Protein AF-A0A7C1UIY6-F1 (afdb_monomer_lite)

Foldseek 3Di:
DDDDDDDDPPPPPDDDPCVVVPPPDDPDDPVPDPDDPVVLSVLQVVQVVVVQDDDVSSVVSCVVCVVVD

pLDDT: mean 84.72, std 18.22, range [36.78, 97.88]

Secondary structure (DSSP, 8-state):
----------S-----TTGGGTT----S-GGG--S-HHHHHHHHHHHHHTT--HHHHHHHHHHHTTTT-

Sequence (69 aa):
MQEAVMSNEGEGGSLDFLEPFSELEDPRQRAKVLYPLDEVLFLTLCAVLSGAEGWVAVGLFGQKKLEFL

Structure (mmCIF, N/CA/C/O backbone):
data_AF-A0A7C1UIY6-F1
#
_entry.id   AF-A0A7C1UIY6-F1
#
loop_
_atom_site.group_PDB
_atom_site.id
_atom_site.type_symbol
_atom_site.label_atom_id
_atom_site.label_alt_id
_atom_site.label_comp_id
_atom_site.label_asym_id
_atom_site.label_entity_id
_atom_site.label_seq_id
_atom_site.pdbx_PDB_ins_code
_atom_site.Cartn_x
_atom_site.Cartn_y
_atom_site.Cartn_z
_atom_site.occupancy
_atom_site.B_iso_or_equiv
_atom_site.auth_seq_id
_atom_site.auth_comp_id
_atom_site.auth_asym_id
_atom_site.auth_atom_id
_atom_site.pdbx_PDB_model_num
ATOM 1 N N . MET A 1 1 ? 14.911 -0.454 -51.414 1.00 43.62 1 MET A N 1
ATOM 2 C CA . MET A 1 1 ? 15.508 -0.250 -50.080 1.00 43.62 1 MET A CA 1
ATOM 3 C C . MET A 1 1 ? 14.457 0.477 -49.265 1.00 43.62 1 MET A C 1
ATOM 5 O O . MET A 1 1 ? 13.999 1.519 -49.711 1.00 43.62 1 MET A O 1
ATOM 9 N N . GLN A 1 2 ? 13.935 -0.209 -48.254 1.00 36.78 2 GLN A N 1
ATOM 10 C CA . GLN A 1 2 ? 12.629 0.006 -47.623 1.00 36.78 2 GLN A CA 1
ATOM 11 C C . GLN A 1 2 ? 12.486 1.331 -46.852 1.00 36.78 2 GLN A C 1
ATOM 13 O O . GLN A 1 2 ? 13.387 1.718 -46.117 1.00 36.78 2 GLN A O 1
ATOM 18 N N . GLU A 1 3 ? 11.323 1.960 -47.063 1.00 41.62 3 GLU A N 1
ATOM 19 C CA . GLU A 1 3 ? 10.372 2.517 -46.080 1.00 41.62 3 GLU A CA 1
ATOM 20 C C . GLU A 1 3 ? 10.959 3.178 -44.818 1.00 41.62 3 GLU A C 1
ATOM 22 O O . GLU A 1 3 ? 11.229 2.522 -43.815 1.00 41.62 3 GLU A O 1
ATOM 27 N N . ALA A 1 4 ? 11.049 4.511 -44.836 1.00 45.97 4 ALA A N 1
ATOM 28 C CA . ALA A 1 4 ? 11.048 5.328 -43.627 1.00 45.97 4 ALA A CA 1
ATOM 29 C C . ALA A 1 4 ? 9.604 5.778 -43.357 1.00 45.97 4 ALA A C 1
ATOM 31 O O . ALA A 1 4 ? 9.119 6.740 -43.952 1.00 45.97 4 ALA A O 1
ATOM 32 N N . VAL A 1 5 ? 8.915 5.053 -42.479 1.00 53.75 5 VAL A N 1
ATOM 33 C CA . VAL A 1 5 ? 7.604 5.407 -41.923 1.00 53.75 5 VAL A CA 1
ATOM 34 C C . VAL A 1 5 ? 7.770 5.503 -40.408 1.00 53.75 5 VAL A C 1
ATOM 36 O O . VAL A 1 5 ? 8.110 4.514 -39.774 1.00 53.75 5 VAL A O 1
ATOM 39 N N . MET A 1 6 ? 7.519 6.712 -39.891 1.00 48.12 6 MET A N 1
ATOM 40 C CA . MET A 1 6 ? 6.829 7.039 -38.631 1.00 48.12 6 MET A CA 1
ATOM 41 C C . MET A 1 6 ? 7.367 6.394 -37.337 1.00 48.12 6 MET A C 1
ATOM 43 O O . MET A 1 6 ? 7.333 5.187 -37.145 1.00 48.12 6 MET A O 1
ATOM 47 N N . SER A 1 7 ? 7.702 7.178 -36.316 1.00 45.84 7 SER A N 1
ATOM 48 C CA . SER A 1 7 ? 6.643 7.737 -35.472 1.00 45.84 7 SER A CA 1
ATOM 49 C C . SER A 1 7 ? 7.095 8.993 -34.734 1.00 45.84 7 SER A C 1
ATOM 51 O O . SER A 1 7 ? 8.210 9.099 -34.239 1.00 45.84 7 SER A O 1
ATOM 53 N N . ASN A 1 8 ? 6.177 9.950 -34.695 1.00 52.34 8 ASN A N 1
ATOM 54 C CA . ASN A 1 8 ?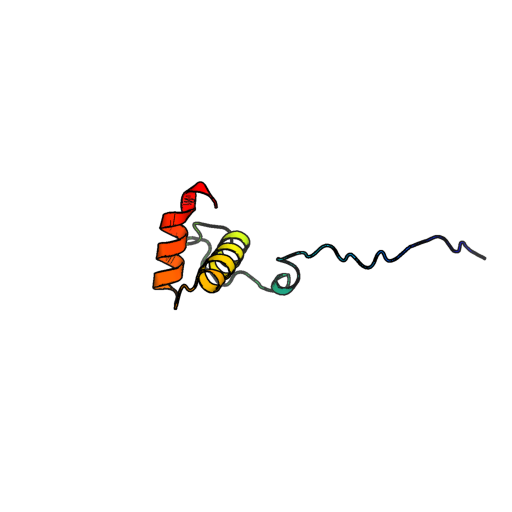 6.159 11.082 -33.789 1.00 52.34 8 ASN A CA 1
ATOM 55 C C . ASN A 1 8 ? 6.103 10.550 -32.349 1.00 52.34 8 ASN A C 1
ATOM 57 O O . ASN A 1 8 ? 5.047 10.085 -31.923 1.00 52.34 8 ASN A O 1
ATOM 61 N N . GLU A 1 9 ? 7.214 10.607 -31.618 1.00 53.50 9 GLU A N 1
ATOM 62 C CA . GLU A 1 9 ? 7.200 10.453 -30.163 1.00 53.50 9 GLU A CA 1
ATOM 63 C C . GLU A 1 9 ? 6.549 11.726 -29.612 1.00 53.50 9 GLU A C 1
ATOM 65 O O . GLU A 1 9 ? 7.199 12.747 -29.393 1.00 53.50 9 GLU A O 1
ATOM 70 N N . GLY A 1 10 ? 5.224 11.710 -29.478 1.00 50.00 10 GLY A N 1
ATOM 71 C CA . GLY A 1 10 ? 4.576 12.669 -28.602 1.00 50.00 10 GLY A CA 1
ATOM 72 C C . GLY A 1 10 ? 5.194 12.492 -27.221 1.00 50.00 10 GLY A C 1
ATOM 73 O O . GLY A 1 10 ? 5.041 11.430 -26.623 1.00 50.00 10 GLY A O 1
ATOM 74 N N . GLU A 1 11 ? 5.907 13.505 -26.728 1.00 53.66 11 GLU A N 1
ATOM 75 C CA . GLU A 1 11 ? 6.299 13.605 -25.323 1.00 53.66 11 GLU A CA 1
ATOM 76 C C . GLU A 1 11 ? 5.019 13.709 -24.487 1.00 53.66 11 GLU A C 1
ATOM 78 O O . GLU A 1 11 ? 4.456 14.770 -24.231 1.00 53.66 11 GLU A O 1
ATOM 83 N N . GLY A 1 12 ? 4.499 12.537 -24.171 1.00 51.81 12 GLY A N 1
ATOM 84 C CA . GLY A 1 12 ? 3.214 12.290 -23.548 1.00 51.81 12 GLY A CA 1
ATOM 85 C C . GLY A 1 12 ? 3.121 10.792 -23.323 1.00 51.81 12 GLY A C 1
ATOM 86 O O . GLY A 1 12 ? 2.189 10.150 -23.798 1.00 51.81 12 GLY A O 1
ATOM 87 N N . GLY A 1 13 ? 4.155 10.229 -22.687 1.00 58.50 13 GLY A N 1
ATOM 88 C CA . GLY A 1 13 ? 4.188 8.821 -22.324 1.00 58.50 13 GLY A CA 1
ATOM 89 C C . GLY A 1 13 ? 2.936 8.492 -21.523 1.00 58.50 13 GLY A C 1
ATOM 90 O O . GLY A 1 13 ? 2.646 9.145 -20.518 1.00 58.50 13 GLY A O 1
ATOM 91 N N . SER A 1 14 ? 2.164 7.519 -22.001 1.00 68.62 14 SER A N 1
ATOM 92 C CA . SER A 1 14 ? 1.079 6.941 -21.218 1.00 68.62 14 SER A CA 1
ATOM 93 C C . SER A 1 14 ? 1.688 6.423 -19.919 1.00 68.62 14 SER A C 1
ATOM 95 O O . SER A 1 14 ? 2.520 5.523 -19.954 1.00 68.62 14 SER A O 1
ATOM 97 N N . LEU A 1 15 ? 1.325 7.022 -18.785 1.00 78.81 15 LEU A N 1
ATOM 98 C CA . LEU A 1 15 ? 1.783 6.566 -17.477 1.00 78.81 15 LEU A CA 1
ATOM 99 C C . LEU A 1 15 ? 1.025 5.284 -17.135 1.00 78.81 15 LEU A C 1
ATOM 101 O O . LEU A 1 15 ? -0.121 5.347 -16.688 1.00 78.81 15 LEU A O 1
ATOM 105 N N . ASP A 1 16 ? 1.646 4.131 -17.370 1.00 90.06 16 ASP A N 1
ATOM 106 C CA . ASP A 1 16 ? 1.141 2.864 -16.854 1.00 90.06 16 ASP A CA 1
ATOM 107 C C . ASP A 1 16 ? 1.642 2.673 -15.417 1.00 90.06 16 ASP A C 1
ATOM 109 O O . ASP A 1 16 ? 2.834 2.513 -15.159 1.00 90.06 16 ASP A O 1
ATOM 113 N N . PHE A 1 17 ? 0.714 2.708 -14.459 1.00 91.44 17 PHE A N 1
ATOM 114 C CA . PHE A 1 17 ? 1.021 2.505 -13.044 1.00 91.44 17 PHE A CA 1
ATOM 115 C C . PHE A 1 17 ? 1.636 1.125 -12.768 1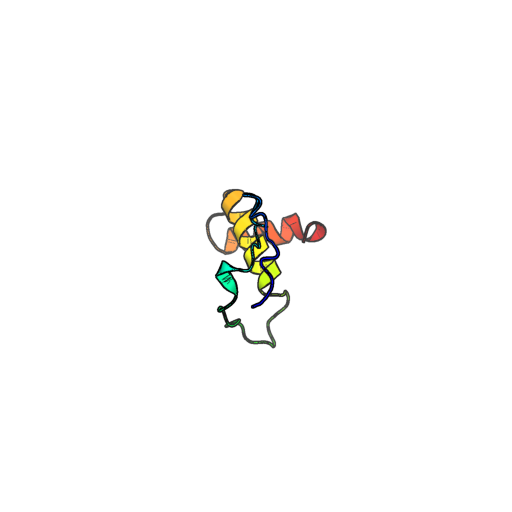.00 91.44 17 PHE A C 1
ATOM 117 O O . PHE A 1 17 ? 2.409 0.987 -11.818 1.00 91.44 17 PHE A O 1
ATOM 124 N N . LEU A 1 18 ? 1.300 0.113 -13.572 1.00 93.56 18 LEU A N 1
ATOM 125 C CA . LEU A 1 18 ? 1.722 -1.266 -13.345 1.00 93.56 18 LEU A CA 1
ATOM 126 C C . LEU A 1 18 ? 3.052 -1.611 -14.022 1.00 93.56 18 LEU A C 1
ATOM 128 O O . LEU A 1 18 ? 3.659 -2.615 -13.651 1.00 93.56 18 LEU A O 1
ATOM 132 N N . GLU A 1 19 ? 3.554 -0.780 -14.941 1.00 94.31 19 GLU A N 1
ATOM 133 C CA . GLU A 1 19 ? 4.831 -1.014 -15.634 1.00 94.31 19 GLU A CA 1
ATOM 134 C C . GLU A 1 19 ? 6.001 -1.290 -14.663 1.00 94.31 19 GLU A C 1
ATOM 136 O O . GLU A 1 19 ? 6.692 -2.300 -14.851 1.00 94.31 19 GLU A O 1
ATOM 141 N N . PRO A 1 20 ? 6.195 -0.520 -13.567 1.00 92.75 20 PRO A N 1
ATOM 142 C CA . PRO A 1 20 ? 7.266 -0.781 -12.602 1.00 92.75 20 PRO A CA 1
ATOM 143 C C . PRO A 1 20 ? 7.122 -2.108 -11.841 1.00 92.75 20 PRO A C 1
ATOM 145 O O . PRO A 1 20 ? 8.079 -2.562 -11.216 1.00 92.75 20 PRO A O 1
ATOM 148 N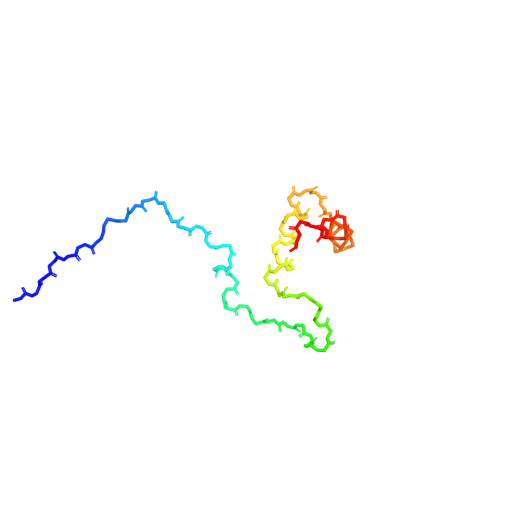 N . PHE A 1 21 ? 5.933 -2.715 -11.857 1.00 93.25 21 PHE A N 1
ATOM 149 C CA . PHE A 1 21 ? 5.612 -3.964 -11.166 1.00 93.25 21 PHE A CA 1
ATOM 150 C C . PHE A 1 21 ? 5.490 -5.157 -12.124 1.00 93.25 21 PHE A C 1
ATOM 152 O O . PHE A 1 21 ? 5.162 -6.253 -11.681 1.00 93.25 21 PHE A O 1
ATOM 159 N N . SER A 1 22 ? 5.770 -4.977 -13.416 1.00 92.44 22 SER A N 1
ATOM 160 C CA . SER A 1 22 ? 5.582 -6.008 -14.448 1.00 92.44 22 SER A CA 1
ATOM 161 C C . SER A 1 22 ? 6.368 -7.306 -14.202 1.00 92.44 22 SER A C 1
ATOM 163 O O . SER A 1 22 ? 5.909 -8.383 -14.579 1.00 92.44 22 SER A O 1
ATOM 165 N N . GLU A 1 23 ? 7.520 -7.228 -13.531 1.00 94.56 23 GLU A N 1
ATOM 166 C CA . GLU A 1 23 ? 8.342 -8.390 -13.158 1.00 94.56 23 GLU A CA 1
ATOM 167 C C . GLU A 1 23 ? 8.016 -8.954 -11.759 1.00 94.56 23 GLU A C 1
ATOM 169 O O . GLU A 1 23 ? 8.602 -9.955 -11.338 1.00 94.56 23 GLU A O 1
ATOM 174 N N . LEU A 1 24 ? 7.102 -8.326 -11.010 1.00 94.06 24 LEU A N 1
ATOM 175 C CA . LEU A 1 24 ? 6.762 -8.736 -9.650 1.00 94.06 24 LEU A CA 1
ATOM 176 C C . LEU A 1 24 ? 5.802 -9.931 -9.667 1.00 94.06 24 LEU A C 1
ATOM 178 O O . LEU A 1 24 ? 4.605 -9.792 -9.909 1.00 94.06 24 LEU A O 1
ATOM 182 N N . GLU A 1 25 ? 6.315 -11.113 -9.327 1.00 93.56 25 GLU A N 1
ATOM 183 C CA . GLU A 1 25 ? 5.461 -12.268 -9.050 1.00 93.56 25 GLU A CA 1
ATOM 184 C C . GLU A 1 25 ? 4.717 -12.074 -7.721 1.00 93.56 25 GLU A C 1
ATOM 186 O O . GLU A 1 25 ? 5.321 -11.696 -6.716 1.00 93.56 25 GLU A O 1
ATOM 191 N N . ASP A 1 26 ? 3.408 -12.355 -7.700 1.00 94.69 26 ASP A N 1
ATOM 192 C CA . ASP A 1 26 ? 2.593 -12.243 -6.490 1.00 94.69 26 ASP A CA 1
ATOM 193 C C . ASP A 1 26 ? 3.045 -13.266 -5.427 1.00 94.69 26 ASP A C 1
ATOM 195 O O . ASP A 1 26 ? 2.787 -14.466 -5.576 1.00 94.69 26 ASP A O 1
ATOM 199 N N . PRO A 1 27 ? 3.675 -12.825 -4.317 1.00 93.50 27 PRO A N 1
ATOM 200 C CA . PRO A 1 27 ? 4.217 -13.736 -3.313 1.00 93.50 27 PRO A CA 1
ATOM 201 C C . PRO A 1 27 ? 3.130 -14.291 -2.379 1.00 93.50 27 PRO A C 1
ATOM 203 O O . PRO A 1 27 ? 3.420 -15.080 -1.472 1.00 93.50 27 PRO A O 1
ATOM 206 N N . ARG A 1 28 ? 1.873 -13.848 -2.520 1.00 94.50 28 ARG A N 1
ATOM 207 C CA . ARG A 1 28 ? 0.783 -14.215 -1.615 1.00 94.50 28 ARG A CA 1
ATOM 208 C C . ARG A 1 28 ? 0.315 -15.641 -1.894 1.00 94.50 28 ARG A C 1
ATOM 210 O O . ARG A 1 28 ? 0.205 -16.109 -3.024 1.00 94.50 28 ARG A O 1
ATOM 217 N N . GLN A 1 29 ? -0.046 -16.350 -0.828 1.00 96.56 29 GLN A N 1
ATOM 218 C CA . GLN A 1 29 ? -0.645 -17.674 -0.954 1.00 96.56 29 GLN A CA 1
ATOM 219 C C . GLN A 1 29 ? -2.007 -17.561 -1.654 1.00 96.56 29 GLN A C 1
ATOM 221 O O . GLN A 1 29 ? -2.935 -17.003 -1.074 1.00 96.56 29 GLN A O 1
ATOM 226 N N . ARG A 1 30 ? -2.158 -18.159 -2.845 1.00 92.25 30 ARG A N 1
ATOM 227 C CA . ARG A 1 30 ? -3.373 -18.068 -3.689 1.00 92.25 30 ARG A CA 1
ATOM 228 C C . ARG A 1 30 ? -4.692 -18.285 -2.939 1.00 92.25 30 ARG A C 1
ATOM 230 O O . ARG A 1 30 ? -5.641 -17.546 -3.147 1.00 92.25 30 ARG A O 1
ATOM 237 N N . ALA A 1 31 ? -4.741 -19.246 -2.013 1.00 94.75 31 ALA A N 1
ATOM 238 C CA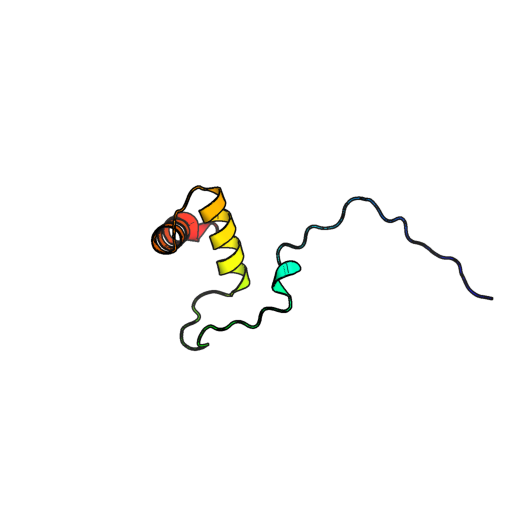 . ALA A 1 31 ? -5.938 -19.546 -1.216 1.00 94.75 31 ALA A CA 1
ATOM 239 C C . ALA A 1 31 ? -6.365 -18.423 -0.243 1.00 94.75 31 ALA A C 1
ATOM 241 O O . ALA A 1 31 ? -7.440 -18.499 0.342 1.00 94.75 31 ALA A O 1
ATOM 242 N N . LYS A 1 32 ? -5.516 -17.412 -0.029 1.00 93.12 32 LYS A N 1
ATOM 243 C CA . LYS A 1 32 ? -5.746 -16.265 0.863 1.00 93.12 32 LYS A CA 1
ATOM 244 C C . LYS A 1 32 ? -5.877 -14.944 0.100 1.00 93.12 32 LYS A C 1
ATOM 246 O O . LYS A 1 32 ? -5.960 -13.890 0.727 1.00 93.12 32 LYS A O 1
ATOM 251 N N . VAL A 1 33 ? -5.857 -14.984 -1.233 1.00 94.19 33 VAL A N 1
ATOM 252 C CA . VAL A 1 33 ? -5.995 -13.793 -2.073 1.00 94.19 33 VAL A CA 1
ATOM 253 C C . VAL A 1 33 ? -7.477 -13.449 -2.184 1.00 94.19 33 VAL A C 1
ATOM 255 O O . VAL A 1 33 ? -8.245 -14.190 -2.788 1.00 94.19 33 VAL A O 1
ATOM 258 N N . LEU A 1 34 ? -7.868 -12.334 -1.565 1.00 93.00 34 LEU A N 1
ATOM 259 C CA . LEU A 1 34 ? -9.219 -11.771 -1.674 1.00 93.00 34 LEU A CA 1
ATOM 260 C C . LEU A 1 34 ? -9.320 -10.718 -2.785 1.00 93.00 34 LEU A C 1
ATOM 262 O O . LEU A 1 34 ? -10.375 -10.591 -3.390 1.00 93.00 34 LEU A O 1
ATOM 266 N N . TYR A 1 35 ? -8.220 -10.006 -3.053 1.00 92.75 35 TYR A N 1
ATOM 267 C CA . TYR A 1 35 ? -8.134 -8.923 -4.035 1.00 92.75 35 TYR A CA 1
ATOM 268 C C . TYR A 1 35 ? -6.885 -9.091 -4.919 1.00 92.75 35 TYR A C 1
ATOM 270 O O . TYR A 1 35 ? -5.831 -9.497 -4.392 1.00 92.75 35 TYR A O 1
ATOM 278 N N . PRO A 1 36 ? -6.962 -8.777 -6.227 1.00 93.00 36 PRO A N 1
ATOM 279 C CA . PRO A 1 36 ? -5.815 -8.738 -7.134 1.00 93.00 36 PRO A CA 1
ATOM 280 C C . PRO A 1 36 ? -4.647 -7.917 -6.579 1.00 93.00 36 PRO A C 1
ATOM 282 O O . PRO A 1 36 ? -4.830 -7.020 -5.757 1.00 93.00 36 PRO A O 1
ATOM 285 N N . LEU A 1 37 ? -3.420 -8.256 -6.983 1.00 94.94 37 LEU A N 1
ATOM 286 C CA . LEU A 1 37 ? -2.234 -7.544 -6.497 1.00 94.94 37 LEU A CA 1
ATOM 287 C C . LEU A 1 37 ? -2.258 -6.081 -6.953 1.00 94.94 37 LEU A C 1
ATOM 289 O O . LEU A 1 37 ? -2.002 -5.193 -6.147 1.00 94.94 37 LEU A O 1
ATOM 293 N N . ASP A 1 38 ? -2.658 -5.849 -8.198 1.00 94.06 38 ASP A N 1
ATOM 294 C CA . ASP A 1 38 ? -2.741 -4.542 -8.849 1.00 94.06 38 ASP A CA 1
ATOM 295 C C . ASP A 1 38 ? -3.610 -3.555 -8.050 1.00 94.06 38 ASP A C 1
ATOM 297 O O . ASP A 1 38 ? -3.187 -2.434 -7.763 1.00 94.06 38 ASP A O 1
ATOM 301 N N . GLU A 1 39 ? -4.786 -4.000 -7.590 1.00 93.81 39 GLU A N 1
ATOM 302 C CA . GLU A 1 39 ? -5.682 -3.212 -6.731 1.00 93.81 39 GLU A CA 1
ATOM 303 C C . GLU A 1 39 ? -5.048 -2.905 -5.371 1.00 93.81 39 GLU A C 1
ATOM 305 O O . GLU A 1 39 ? -5.149 -1.786 -4.869 1.00 93.81 39 GLU A O 1
ATOM 310 N N . VAL A 1 40 ? -4.359 -3.879 -4.767 1.00 94.31 40 VAL A N 1
ATOM 311 C CA . VAL A 1 40 ? -3.678 -3.692 -3.476 1.00 94.31 40 VAL A CA 1
ATOM 312 C C . VAL A 1 40 ? -2.513 -2.707 -3.603 1.00 94.31 40 VAL A C 1
ATOM 314 O O . VAL A 1 40 ? -2.311 -1.884 -2.705 1.00 94.31 40 VAL A O 1
ATOM 317 N N . LEU A 1 41 ? -1.764 -2.752 -4.706 1.0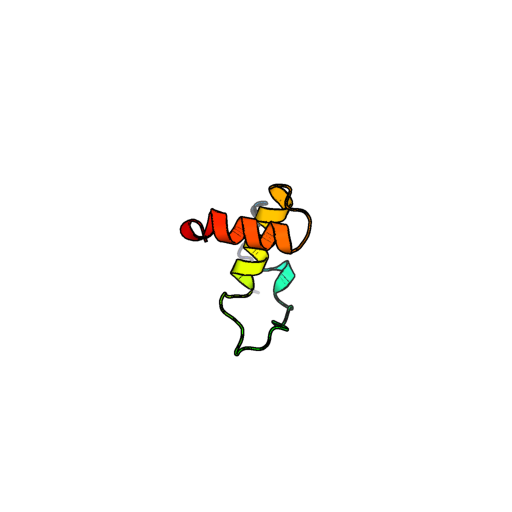0 94.81 41 LEU A N 1
ATOM 318 C CA . LEU A 1 41 ? -0.689 -1.805 -5.004 1.00 94.81 41 LEU A CA 1
ATOM 319 C C . LEU A 1 41 ? -1.246 -0.392 -5.194 1.00 94.81 41 LEU A C 1
ATOM 321 O O . LEU A 1 41 ? -0.764 0.547 -4.553 1.00 94.81 41 LEU A O 1
ATOM 325 N N . PHE A 1 42 ? -2.297 -0.252 -6.004 1.00 94.19 42 PHE A N 1
ATOM 326 C CA . PHE A 1 42 ? -2.958 1.029 -6.240 1.00 94.19 42 PHE A CA 1
ATOM 327 C C . PHE A 1 42 ? -3.528 1.619 -4.943 1.00 94.19 42 PHE A C 1
ATOM 329 O O . PHE A 1 42 ? -3.253 2.771 -4.597 1.00 94.19 42 PHE A O 1
ATOM 336 N N . LEU A 1 43 ? -4.233 0.801 -4.159 1.00 95.81 43 LEU A N 1
ATOM 337 C CA . LEU A 1 43 ? -4.754 1.180 -2.851 1.00 95.81 43 LEU A CA 1
ATOM 338 C C . LEU A 1 43 ? -3.646 1.663 -1.913 1.00 95.81 43 LEU A C 1
ATOM 340 O O . LEU A 1 43 ? -3.804 2.681 -1.238 1.00 95.81 43 LEU A O 1
ATOM 344 N N . THR A 1 44 ? -2.538 0.926 -1.848 1.00 96.06 44 THR A N 1
ATOM 345 C CA . THR A 1 44 ? -1.421 1.247 -0.953 1.00 96.06 44 THR A CA 1
ATOM 346 C C . THR A 1 44 ? -0.811 2.593 -1.326 1.00 96.06 44 THR A C 1
ATOM 348 O O . THR A 1 44 ? -0.568 3.412 -0.438 1.00 96.06 44 THR A O 1
ATOM 351 N N . LEU A 1 45 ? -0.645 2.869 -2.625 1.00 95.62 45 LEU A N 1
ATOM 352 C CA . LEU A 1 45 ? -0.206 4.177 -3.105 1.00 95.62 45 LEU A CA 1
ATOM 353 C C . LEU A 1 45 ? -1.175 5.284 -2.664 1.00 95.62 45 LEU A C 1
ATOM 355 O O . LEU A 1 45 ? -0.751 6.251 -2.030 1.00 95.62 45 LEU A O 1
ATOM 359 N N . CYS A 1 46 ? -2.475 5.138 -2.933 1.00 95.50 46 CYS A N 1
ATOM 360 C CA . CYS A 1 46 ? -3.479 6.130 -2.536 1.00 95.50 46 CYS A CA 1
ATOM 361 C C . CYS A 1 46 ? -3.518 6.360 -1.019 1.00 95.50 46 CYS A C 1
ATOM 363 O O . CYS A 1 46 ? -3.645 7.502 -0.568 1.00 95.50 46 CYS A O 1
ATOM 365 N N . ALA A 1 47 ? -3.391 5.294 -0.229 1.00 97.50 47 ALA A N 1
ATOM 366 C CA . ALA A 1 47 ? -3.377 5.368 1.224 1.00 97.50 47 ALA A CA 1
ATOM 367 C C . ALA A 1 47 ? -2.153 6.145 1.729 1.00 97.50 47 ALA A C 1
ATOM 369 O O . ALA A 1 47 ? -2.310 7.068 2.529 1.00 97.50 47 ALA A O 1
ATOM 370 N N . VAL A 1 48 ? -0.952 5.830 1.230 1.00 97.75 48 VAL A N 1
ATOM 371 C CA . VAL A 1 48 ? 0.293 6.522 1.610 1.00 97.75 48 VAL A CA 1
ATOM 372 C C . VAL A 1 48 ? 0.252 7.995 1.202 1.00 97.75 48 VAL A C 1
ATOM 374 O O . VAL A 1 48 ? 0.575 8.858 2.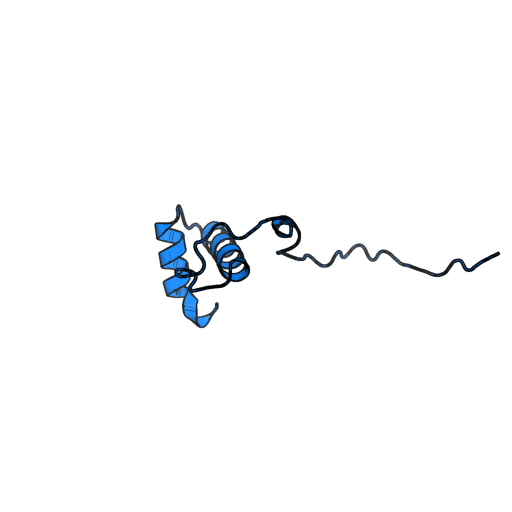017 1.00 97.75 48 VAL A O 1
ATOM 377 N N . LEU A 1 49 ? -0.229 8.310 -0.006 1.00 96.94 49 LEU A N 1
ATOM 378 C CA . LEU A 1 49 ? -0.427 9.697 -0.452 1.00 96.94 49 LEU A CA 1
ATOM 379 C C . LEU A 1 49 ? -1.440 10.457 0.418 1.00 96.94 49 LEU A C 1
ATOM 381 O O . LEU A 1 49 ? -1.329 11.668 0.586 1.00 96.94 49 LEU A O 1
ATOM 385 N N . SER A 1 50 ? -2.401 9.743 1.007 1.00 95.75 50 SER A N 1
ATOM 386 C CA . SER A 1 50 ? -3.380 10.291 1.954 1.00 95.75 50 SER A CA 1
ATOM 387 C C . SER A 1 50 ? -2.860 10.366 3.398 1.00 95.75 50 SER A C 1
ATOM 389 O O . SER A 1 50 ? -3.625 10.704 4.302 1.00 95.75 50 SER A O 1
ATOM 391 N N . GLY A 1 51 ? -1.583 10.044 3.635 1.00 97.00 51 GLY A N 1
ATOM 392 C CA . GLY A 1 51 ? -0.943 10.097 4.951 1.00 97.00 51 GLY A CA 1
ATOM 393 C C . GLY A 1 51 ? -1.137 8.847 5.814 1.00 97.00 51 GLY A C 1
ATOM 394 O O . GLY A 1 51 ? -0.990 8.925 7.032 1.00 97.00 51 GLY A O 1
ATOM 395 N N . ALA A 1 52 ? -1.496 7.697 5.234 1.00 97.88 52 ALA A N 1
ATOM 396 C CA . ALA A 1 52 ? -1.567 6.446 5.984 1.00 97.88 52 ALA A CA 1
ATOM 397 C C . ALA A 1 52 ? -0.160 5.950 6.356 1.00 97.88 52 ALA A C 1
ATOM 399 O O . ALA A 1 52 ? 0.646 5.619 5.487 1.00 97.88 52 ALA A O 1
ATOM 400 N N . GLU A 1 53 ? 0.111 5.840 7.656 1.00 97.31 53 GLU A N 1
ATOM 401 C CA . GLU A 1 53 ? 1.369 5.304 8.175 1.00 97.31 53 GLU A CA 1
ATOM 402 C C . GLU A 1 53 ? 1.222 3.822 8.552 1.00 97.31 53 GLU A C 1
ATOM 404 O O . GLU A 1 53 ? 0.498 3.446 9.478 1.00 97.31 53 GLU A O 1
ATOM 409 N N . GLY A 1 54 ? 1.933 2.962 7.821 1.00 96.62 54 GLY A N 1
ATOM 410 C CA . GLY A 1 54 ? 1.968 1.520 8.060 1.00 96.62 54 GLY A CA 1
ATOM 411 C C . GLY A 1 54 ? 0.725 0.749 7.589 1.00 96.62 54 GLY A C 1
ATOM 412 O O . GLY A 1 54 ? -0.299 1.301 7.190 1.00 96.62 54 GLY A O 1
ATOM 413 N N . TRP A 1 55 ? 0.814 -0.582 7.649 1.00 95.94 55 TRP A N 1
ATOM 414 C CA . TRP A 1 55 ? -0.170 -1.487 7.036 1.00 95.94 55 TRP A CA 1
ATOM 415 C C . TRP A 1 55 ? -1.554 -1.468 7.686 1.00 95.94 55 TRP A C 1
ATOM 417 O O . TRP A 1 55 ? -2.555 -1.690 7.007 1.00 95.94 55 TRP A O 1
ATOM 427 N N . VAL A 1 56 ? -1.637 -1.171 8.986 1.00 97.38 56 VAL A N 1
ATOM 428 C CA . VAL A 1 56 ? -2.928 -1.050 9.680 1.00 97.38 56 VAL A CA 1
ATOM 429 C C . VAL A 1 56 ? -3.706 0.152 9.145 1.00 97.38 56 VAL A C 1
ATOM 431 O O . VAL A 1 56 ? -4.891 0.027 8.840 1.00 97.38 56 VAL A O 1
ATOM 434 N N . ALA A 1 57 ? -3.043 1.300 8.973 1.00 97.81 57 ALA A N 1
ATOM 435 C CA . ALA A 1 57 ? -3.669 2.497 8.424 1.00 97.81 57 ALA A CA 1
ATOM 436 C C . ALA A 1 57 ? -4.077 2.300 6.955 1.00 97.81 57 ALA A C 1
ATOM 438 O O . ALA A 1 57 ? -5.175 2.704 6.578 1.00 97.81 57 ALA A O 1
ATOM 439 N N . VAL A 1 58 ? -3.251 1.615 6.154 1.00 97.19 58 VAL A N 1
ATOM 440 C CA . VAL A 1 58 ? -3.588 1.240 4.767 1.00 97.19 58 VAL A CA 1
ATOM 441 C C . VAL A 1 58 ? -4.830 0.344 4.720 1.00 97.19 58 VAL A C 1
ATOM 443 O O . VAL A 1 58 ? -5.757 0.616 3.958 1.00 97.19 58 VAL A O 1
ATOM 446 N N . GLY A 1 59 ? -4.907 -0.677 5.579 1.00 95.81 59 GLY A N 1
ATOM 447 C CA . GLY A 1 59 ? -6.082 -1.548 5.669 1.00 95.81 59 GLY A CA 1
ATOM 448 C C . GLY A 1 59 ? -7.354 -0.790 6.065 1.00 95.81 59 GLY A C 1
ATOM 449 O O . GLY A 1 59 ? -8.407 -0.987 5.458 1.00 95.81 59 GLY A O 1
ATOM 450 N N . LEU A 1 60 ? -7.255 0.128 7.033 1.00 97.06 60 LEU A N 1
ATOM 451 C CA . LEU A 1 60 ? -8.370 0.999 7.426 1.00 97.06 60 LEU A CA 1
ATOM 452 C C . LEU A 1 60 ? -8.786 1.955 6.301 1.00 97.06 60 LEU A C 1
ATOM 454 O O . LEU A 1 60 ? -9.978 2.207 6.124 1.00 97.06 60 LEU A O 1
ATOM 458 N N . PHE A 1 61 ? -7.828 2.488 5.541 1.00 96.50 61 PHE A N 1
ATOM 459 C CA . PHE A 1 61 ? -8.105 3.329 4.380 1.00 96.50 61 PHE A CA 1
ATOM 460 C C . PHE A 1 61 ? -8.872 2.545 3.307 1.00 96.50 61 PHE A C 1
ATOM 462 O O . PHE A 1 61 ? -9.911 3.019 2.849 1.00 96.50 61 PHE A O 1
ATOM 469 N N . GLY A 1 62 ? -8.437 1.320 2.989 1.00 94.94 62 GLY A N 1
ATOM 470 C CA . GLY A 1 62 ? -9.131 0.434 2.049 1.00 94.94 62 GLY A CA 1
ATOM 471 C C . GLY A 1 62 ? -10.556 0.106 2.464 1.00 94.94 62 GLY A C 1
ATOM 472 O O . GLY A 1 62 ? -11.472 0.254 1.664 1.00 94.94 62 GLY A O 1
ATOM 473 N N . GLN A 1 63 ? -10.784 -0.221 3.737 1.00 94.56 63 GLN A N 1
ATOM 474 C CA . GLN A 1 63 ? -12.142 -0.463 4.243 1.00 94.56 63 GLN A CA 1
ATOM 475 C C . GLN A 1 63 ? -13.048 0.769 4.103 1.00 94.56 63 GLN A C 1
ATOM 477 O O . GLN A 1 63 ? -14.216 0.640 3.748 1.00 94.56 63 GLN A O 1
ATOM 482 N N . LYS A 1 64 ? -12.516 1.973 4.351 1.00 94.56 64 LYS A N 1
ATOM 483 C CA . LYS A 1 64 ? -13.265 3.234 4.207 1.00 94.56 64 LYS A CA 1
ATOM 484 C C . LYS A 1 64 ? -13.518 3.640 2.753 1.00 94.56 64 LYS A C 1
ATOM 486 O O . LYS A 1 64 ? -14.364 4.499 2.514 1.00 94.56 64 LYS A O 1
ATOM 491 N N . LYS A 1 65 ? -12.754 3.095 1.808 1.00 89.62 65 LYS A N 1
ATOM 492 C CA . LYS A 1 65 ? -12.800 3.431 0.379 1.00 89.62 65 LYS A CA 1
ATOM 493 C C . LYS A 1 65 ? -13.204 2.242 -0.487 1.00 89.62 65 LYS A C 1
ATOM 495 O O . LYS A 1 65 ? -13.006 2.293 -1.689 1.00 89.62 65 LYS A O 1
ATOM 500 N N . LEU A 1 66 ? -13.817 1.221 0.109 1.00 87.56 66 LEU A N 1
ATOM 501 C CA . LEU A 1 66 ? -14.172 -0.012 -0.587 1.00 87.56 66 LEU A CA 1
ATOM 502 C C . LEU A 1 66 ? -15.155 0.210 -1.744 1.00 87.56 66 LEU A C 1
ATOM 504 O O . LEU A 1 66 ? -15.117 -0.532 -2.701 1.00 87.56 66 LEU A O 1
ATOM 508 N N . GLU A 1 67 ? -16.012 1.232 -1.687 1.00 86.62 67 GLU A N 1
ATOM 509 C CA . GLU A 1 67 ? -16.914 1.574 -2.804 1.00 86.62 67 GLU A CA 1
ATOM 510 C C . GLU A 1 67 ? -16.198 2.243 -3.989 1.00 86.62 67 GLU A C 1
ATOM 512 O O . GLU A 1 67 ? -16.760 2.345 -5.076 1.00 86.62 67 GLU A O 1
ATOM 517 N N . PHE A 1 68 ? -14.994 2.770 -3.762 1.00 75.81 68 PHE A N 1
ATOM 518 C CA . PHE A 1 68 ? -14.170 3.434 -4.772 1.00 75.81 68 PHE A CA 1
ATOM 519 C C . PHE A 1 68 ? -13.174 2.471 -5.441 1.00 75.81 68 PHE A C 1
ATOM 521 O O . PHE A 1 68 ? -12.630 2.810 -6.490 1.00 75.81 68 PHE A O 1
ATOM 528 N N . LEU A 1 69 ? -12.927 1.314 -4.818 1.00 73.19 69 LEU A N 1
ATOM 529 C CA . LEU A 1 69 ? -12.033 0.246 -5.273 1.00 73.19 69 LEU A CA 1
ATOM 530 C C . LEU A 1 69 ? -12.847 -0.841 -5.974 1.00 73.19 69 LEU A C 1
ATOM 532 O O . LEU A 1 69 ? -12.366 -1.321 -7.018 1.00 73.19 69 LEU A O 1
#

Radius of gyration: 18.35 Å; chains: 1; bounding box: 32×33×60 Å